Protein AF-A0A5Q4H4H6-F1 (afdb_monomer_lite)

Sequence (112 aa):
MKVAHGVGNQANGRFRVHVQILNPFNYKEFAGKTKDRMMYDQRLKAQRDYQWGLDSAREKGRQEGELLGKIRILQELLGDEPSTPENLDERTIGELSEILADLQQRLRSRDS

Radius of gyration: 36.33 Å; chains: 1; bounding box: 80×36×90 Å

Secondary structure (DSSP, 8-state):
-----------S-----------GGGHHHHHHHHHHHHHHHHHHHHHHHHHHHHHHHHHHHHHHHHHHHHHHHHHHHHTPPPPPHHHHHTS-HHHHHHHHHHHHHHHHHH--

pLDDT: mean 77.09, std 20.57, range [38.16, 97.19]

Structure (mmCIF, N/CA/C/O backbone):
data_AF-A0A5Q4H4H6-F1
#
_entry.id   AF-A0A5Q4H4H6-F1
#
loop_
_atom_site.group_PDB
_atom_site.id
_atom_site.type_symbol
_atom_site.label_atom_id
_atom_site.label_alt_id
_atom_site.label_comp_id
_atom_site.label_asym_id
_atom_site.label_entity_id
_atom_site.label_seq_id
_atom_site.pdbx_PDB_ins_code
_atom_site.Cartn_x
_atom_site.Cartn_y
_atom_site.Cartn_z
_atom_site.occupancy
_atom_site.B_iso_or_equiv
_atom_site.auth_seq_id
_atom_site.auth_comp_id
_atom_site.auth_asym_id
_atom_site.auth_atom_id
_atom_site.pdbx_PDB_model_num
ATOM 1 N N . MET A 1 1 ? 30.098 -23.672 -56.826 1.00 44.81 1 MET A N 1
ATOM 2 C CA . MET A 1 1 ? 31.476 -23.709 -56.287 1.00 44.81 1 MET A CA 1
ATOM 3 C C . MET A 1 1 ? 32.426 -23.906 -57.456 1.00 44.81 1 MET A C 1
ATOM 5 O O . MET A 1 1 ? 32.312 -24.918 -58.132 1.00 44.81 1 MET A O 1
ATOM 9 N N . LYS A 1 2 ? 33.287 -22.934 -57.765 1.00 38.31 2 LYS A N 1
ATOM 10 C CA . LYS A 1 2 ? 34.304 -23.078 -58.815 1.00 38.31 2 LYS A CA 1
ATOM 11 C C . LYS A 1 2 ? 35.605 -22.491 -58.275 1.00 38.31 2 LYS A C 1
ATOM 13 O O . LYS A 1 2 ? 35.697 -21.285 -58.078 1.00 38.31 2 LYS A O 1
ATOM 18 N N . VAL A 1 3 ? 36.553 -23.363 -57.954 1.00 43.59 3 VAL A N 1
ATOM 19 C CA . VAL A 1 3 ? 37.927 -23.007 -57.586 1.00 43.59 3 VAL A CA 1
ATOM 20 C C . VAL A 1 3 ? 38.733 -22.890 -58.876 1.00 43.59 3 VAL A C 1
ATOM 22 O O . VAL A 1 3 ? 38.855 -23.859 -59.620 1.00 43.59 3 VAL A O 1
ATOM 25 N N . ALA A 1 4 ? 39.237 -21.693 -59.171 1.00 40.59 4 ALA A N 1
ATOM 26 C CA . ALA A 1 4 ? 40.188 -21.483 -60.253 1.00 40.59 4 ALA A CA 1
ATOM 27 C C . ALA A 1 4 ? 41.604 -21.681 -59.696 1.00 40.59 4 ALA A C 1
ATOM 29 O O . ALA A 1 4 ? 42.082 -20.883 -58.891 1.00 40.59 4 ALA A O 1
ATOM 30 N N . HIS A 1 5 ? 42.253 -22.770 -60.107 1.00 42.94 5 HIS A N 1
ATOM 31 C CA . HIS A 1 5 ? 43.678 -22.995 -59.895 1.00 42.94 5 HIS A CA 1
ATOM 32 C C . HIS A 1 5 ? 44.464 -22.096 -60.859 1.00 42.94 5 HIS A C 1
ATOM 34 O O . HIS A 1 5 ? 44.405 -22.286 -62.072 1.00 42.94 5 HIS A O 1
ATOM 40 N N . GLY A 1 6 ? 45.183 -21.114 -60.316 1.00 38.91 6 GLY A N 1
ATOM 41 C CA . GLY A 1 6 ? 46.144 -20.288 -61.044 1.00 38.91 6 GLY A CA 1
ATOM 42 C C . GLY A 1 6 ? 47.564 -20.623 -60.598 1.00 38.91 6 GLY A C 1
ATOM 43 O O . GLY A 1 6 ? 47.923 -20.396 -59.446 1.00 38.91 6 GLY A O 1
ATOM 44 N N . VAL A 1 7 ? 48.343 -21.195 -61.514 1.00 48.03 7 VAL A N 1
ATOM 45 C CA . VAL A 1 7 ? 49.755 -21.571 -61.361 1.00 48.03 7 VAL A CA 1
ATOM 46 C C . VAL A 1 7 ? 50.621 -20.305 -61.287 1.00 48.03 7 VAL A C 1
ATOM 48 O O . VAL A 1 7 ? 50.524 -19.449 -62.163 1.00 48.03 7 VAL A O 1
ATOM 51 N N . GLY A 1 8 ? 51.473 -20.186 -60.262 1.00 38.16 8 GLY A N 1
ATOM 52 C CA . GLY A 1 8 ? 52.416 -19.075 -60.083 1.00 38.16 8 GLY A CA 1
ATOM 53 C C . GLY A 1 8 ? 53.841 -19.580 -59.845 1.00 38.16 8 GLY A C 1
ATOM 54 O O . GLY A 1 8 ? 54.100 -20.274 -58.866 1.00 38.16 8 GLY A O 1
ATOM 55 N N . ASN A 1 9 ? 54.736 -19.244 -60.775 1.00 44.50 9 ASN A N 1
ATOM 56 C CA . ASN A 1 9 ? 56.148 -19.625 -60.863 1.00 44.50 9 ASN A CA 1
ATOM 57 C C . ASN A 1 9 ? 56.973 -19.146 -59.645 1.00 44.50 9 ASN A C 1
ATOM 59 O O . ASN A 1 9 ? 56.889 -17.979 -59.261 1.00 44.50 9 ASN A O 1
ATOM 63 N N . GLN A 1 10 ? 57.779 -20.039 -59.057 1.00 46.78 10 GLN A N 1
ATOM 64 C CA . GLN A 1 10 ? 58.657 -19.738 -57.925 1.00 46.78 10 GLN A CA 1
ATOM 65 C C . GLN A 1 10 ? 60.022 -19.233 -58.402 1.00 46.78 10 GLN A C 1
ATOM 67 O O . GLN A 1 10 ? 60.858 -20.006 -58.860 1.00 46.78 10 GLN A O 1
ATOM 72 N N . ALA A 1 11 ? 60.285 -17.948 -58.183 1.00 46.84 11 ALA A N 1
ATOM 73 C CA . ALA A 1 11 ? 61.639 -17.434 -58.060 1.00 46.84 11 ALA A CA 1
ATOM 74 C C . ALA A 1 11 ? 61.721 -16.580 -56.789 1.00 46.84 11 ALA A C 1
ATOM 76 O O . ALA A 1 11 ? 61.012 -15.586 -56.646 1.00 46.84 11 ALA A O 1
ATOM 77 N N . ASN A 1 12 ? 62.617 -16.982 -55.887 1.00 40.84 12 ASN A N 1
ATOM 78 C CA . ASN A 1 12 ? 63.107 -16.222 -54.734 1.00 40.84 12 ASN A CA 1
ATOM 79 C C . ASN A 1 12 ? 62.158 -16.073 -53.527 1.00 40.84 12 ASN A C 1
ATOM 81 O O . ASN A 1 12 ? 61.629 -15.003 -53.242 1.00 40.84 12 ASN A O 1
ATOM 85 N N . GLY A 1 13 ? 62.039 -17.148 -52.740 1.00 47.81 13 GLY A N 1
ATOM 86 C CA . GLY A 1 13 ? 62.390 -17.146 -51.308 1.00 47.81 13 GLY A CA 1
ATOM 87 C C . GLY A 1 13 ? 61.823 -16.075 -50.362 1.00 47.81 13 GLY A C 1
ATOM 88 O O . GLY A 1 13 ? 62.455 -15.796 -49.345 1.00 47.81 13 GLY A O 1
ATOM 89 N N . ARG A 1 14 ? 60.662 -15.468 -50.630 1.00 41.16 14 ARG A N 1
ATOM 90 C CA . ARG A 1 14 ? 60.023 -14.528 -49.694 1.00 41.16 14 ARG A CA 1
ATOM 91 C C . ARG A 1 14 ? 58.532 -14.827 -49.589 1.00 41.16 14 ARG A C 1
ATOM 93 O O . ARG A 1 14 ? 57.739 -14.376 -50.411 1.00 41.16 14 ARG A O 1
ATOM 100 N N . PHE A 1 15 ? 58.150 -15.588 -48.561 1.00 41.34 15 PHE A N 1
ATOM 101 C CA . PHE A 1 15 ? 56.751 -15.785 -48.182 1.00 41.34 15 PHE A CA 1
ATOM 102 C C . PHE A 1 15 ? 56.135 -14.426 -47.821 1.00 41.34 15 PHE A C 1
ATOM 104 O O . PHE A 1 15 ? 56.250 -13.940 -46.698 1.00 41.34 15 PHE A O 1
ATOM 111 N N . ARG A 1 16 ? 55.485 -13.778 -48.789 1.00 39.78 16 ARG A N 1
ATOM 112 C CA . ARG A 1 16 ? 54.520 -12.719 -48.507 1.00 39.78 16 ARG A CA 1
ATOM 113 C C . ARG A 1 16 ? 53.273 -13.411 -47.980 1.00 39.78 16 ARG A C 1
ATOM 115 O O . ARG A 1 16 ? 52.544 -14.028 -48.750 1.00 39.78 16 ARG A O 1
AT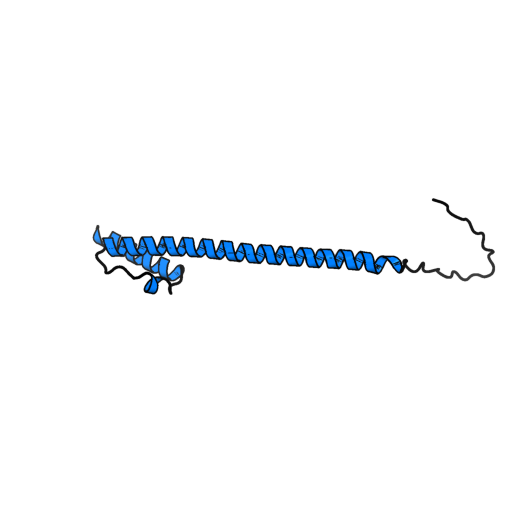OM 122 N N . VAL A 1 17 ? 53.041 -13.321 -46.673 1.00 46.59 17 VAL A N 1
ATOM 123 C CA . VAL A 1 17 ? 51.741 -13.654 -46.087 1.00 46.59 17 VAL A CA 1
ATOM 124 C C . VAL A 1 17 ? 50.739 -12.708 -46.737 1.00 46.59 17 VAL A C 1
ATOM 126 O O . VAL A 1 17 ? 50.690 -11.519 -46.420 1.00 46.59 17 VAL A O 1
ATOM 129 N N . HIS A 1 18 ? 50.002 -13.201 -47.728 1.00 41.12 18 HIS A N 1
ATOM 130 C CA . HIS A 1 18 ? 48.909 -12.450 -48.308 1.00 41.12 18 HIS A CA 1
ATOM 131 C C . HIS A 1 18 ? 47.799 -12.479 -47.260 1.00 41.12 18 HIS A C 1
ATOM 133 O O . HIS A 1 18 ? 47.022 -13.427 -47.183 1.00 41.12 18 HIS A O 1
ATOM 139 N N . VAL A 1 19 ? 47.796 -11.478 -46.376 1.00 48.09 19 VAL A N 1
ATOM 140 C CA . VAL A 1 19 ? 46.668 -11.212 -45.489 1.00 48.09 19 VAL A CA 1
ATOM 141 C C . VAL A 1 19 ? 45.479 -10.982 -46.410 1.00 48.09 19 VAL A C 1
ATOM 143 O O . VAL A 1 19 ? 45.382 -9.942 -47.061 1.00 48.09 19 VAL A O 1
ATOM 146 N N . GLN A 1 20 ? 44.614 -11.991 -46.528 1.00 46.19 20 GLN A N 1
ATOM 147 C CA . GLN A 1 20 ? 43.292 -11.814 -47.100 1.00 46.19 20 GLN A CA 1
ATOM 148 C C . GLN A 1 20 ? 42.589 -10.846 -46.163 1.00 46.19 20 GLN A C 1
ATOM 150 O O . GLN A 1 20 ? 42.171 -11.216 -45.067 1.00 46.19 20 GLN A O 1
ATOM 155 N N . ILE A 1 21 ? 42.571 -9.575 -46.556 1.00 49.19 21 ILE A N 1
ATOM 156 C CA . ILE A 1 21 ? 41.799 -8.541 -45.888 1.00 49.19 21 ILE A CA 1
ATOM 157 C C . ILE A 1 21 ? 40.382 -9.099 -45.820 1.00 49.19 21 ILE A C 1
ATOM 159 O O . ILE A 1 21 ? 39.749 -9.314 -46.855 1.00 49.19 21 ILE A O 1
ATOM 163 N N . LEU A 1 22 ? 39.937 -9.411 -44.600 1.00 51.41 22 LEU A N 1
ATOM 164 C CA . LEU A 1 22 ? 38.558 -9.763 -44.303 1.00 51.41 22 LEU A CA 1
ATOM 165 C C . LEU A 1 22 ? 37.673 -8.799 -45.083 1.00 51.41 22 LEU A C 1
ATOM 167 O O . LEU A 1 22 ? 37.801 -7.584 -44.942 1.00 51.41 22 LEU A O 1
ATOM 171 N N . ASN A 1 23 ? 36.856 -9.369 -45.964 1.00 46.34 23 ASN A N 1
ATOM 172 C CA . ASN A 1 23 ? 36.072 -8.642 -46.942 1.00 46.34 23 ASN A CA 1
ATOM 173 C C . ASN A 1 23 ? 35.379 -7.439 -46.259 1.00 46.34 23 ASN A C 1
ATOM 175 O O . ASN A 1 23 ? 34.521 -7.660 -45.397 1.00 46.34 23 ASN A O 1
ATOM 179 N N . PRO A 1 24 ? 35.715 -6.176 -46.593 1.00 50.78 24 PRO A N 1
ATOM 180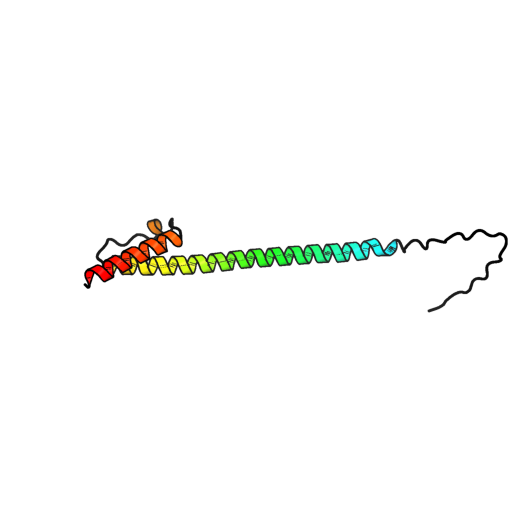 C CA . PRO A 1 24 ? 35.199 -4.993 -45.889 1.00 50.78 24 PRO A CA 1
ATOM 181 C C . PRO A 1 24 ? 33.679 -4.803 -46.049 1.00 50.78 24 PRO A C 1
ATOM 183 O O . PRO A 1 24 ? 33.079 -3.930 -45.424 1.00 50.78 24 PRO A O 1
ATOM 186 N N . PHE A 1 25 ? 33.036 -5.646 -46.859 1.00 51.28 25 PHE A N 1
ATOM 187 C CA . PHE A 1 25 ? 31.616 -5.591 -47.178 1.00 51.28 25 PHE A CA 1
ATOM 188 C C . PHE A 1 25 ? 30.677 -6.137 -46.093 1.00 51.28 25 PHE A C 1
ATOM 190 O O . PHE A 1 25 ? 29.480 -5.911 -46.212 1.00 51.28 25 PHE A O 1
ATOM 197 N N . ASN A 1 26 ? 31.158 -6.785 -45.022 1.00 54.03 26 ASN A N 1
ATOM 198 C CA . ASN A 1 26 ? 30.254 -7.341 -43.998 1.00 54.03 26 ASN A CA 1
ATOM 199 C C . ASN A 1 26 ? 30.232 -6.567 -42.661 1.00 54.03 26 ASN A C 1
ATOM 201 O O . ASN A 1 26 ? 29.436 -6.865 -41.779 1.00 54.03 26 ASN A O 1
ATOM 205 N N . TYR A 1 27 ? 31.045 -5.521 -42.466 1.00 54.03 27 TYR A N 1
ATOM 206 C CA . TYR A 1 27 ? 31.027 -4.809 -41.174 1.00 54.03 27 TYR A CA 1
ATOM 207 C C . TYR A 1 27 ? 29.683 -4.093 -40.918 1.00 54.03 27 TYR A C 1
ATOM 209 O O . TYR A 1 27 ? 29.195 -4.067 -39.789 1.00 54.03 27 TYR A O 1
ATOM 217 N N . LYS A 1 28 ? 29.064 -3.536 -41.971 1.00 53.94 28 LYS A N 1
ATOM 218 C CA . LYS A 1 28 ? 27.808 -2.773 -41.875 1.00 53.94 28 LYS A CA 1
ATOM 219 C C . LYS A 1 28 ? 26.613 -3.660 -41.540 1.00 53.94 28 LYS A C 1
ATOM 221 O O . LYS A 1 28 ? 25.768 -3.251 -40.752 1.00 53.94 28 LYS A O 1
ATOM 226 N N . GLU A 1 29 ? 26.562 -4.869 -42.095 1.00 56.81 29 GLU A N 1
ATOM 227 C CA . GLU A 1 29 ? 25.481 -5.822 -41.825 1.00 56.81 29 GLU A CA 1
ATOM 228 C C . GLU A 1 29 ? 25.573 -6.400 -40.406 1.00 56.81 29 GLU A C 1
ATOM 230 O O . GLU A 1 29 ? 24.556 -6.485 -39.718 1.00 56.81 29 GLU A O 1
ATOM 235 N N . PHE A 1 30 ? 26.775 -6.738 -39.923 1.00 52.16 30 PHE A N 1
ATOM 236 C CA . PHE A 1 30 ? 26.968 -7.187 -38.537 1.00 52.16 30 PHE A CA 1
ATOM 237 C C . PHE A 1 30 ? 26.718 -6.068 -37.515 1.00 52.16 30 PHE A C 1
ATOM 239 O O . PHE A 1 30 ? 26.058 -6.302 -36.499 1.00 52.16 30 PHE A O 1
ATOM 246 N N . ALA A 1 31 ? 27.186 -4.843 -37.781 1.00 58.72 31 ALA A N 1
ATOM 247 C CA . ALA A 1 31 ? 26.938 -3.690 -36.916 1.00 58.72 31 ALA A CA 1
ATOM 248 C C . ALA A 1 31 ? 25.455 -3.282 -36.910 1.00 58.72 31 ALA A C 1
ATOM 250 O O . ALA A 1 31 ? 24.923 -2.970 -35.848 1.00 58.72 31 ALA A O 1
ATOM 251 N N . GLY A 1 32 ? 24.779 -3.340 -38.064 1.00 61.34 32 GLY A N 1
ATOM 252 C CA . GLY A 1 32 ? 23.337 -3.115 -38.192 1.00 61.34 32 GLY A CA 1
ATOM 253 C C . GLY A 1 32 ? 22.535 -4.124 -37.378 1.00 61.34 32 GLY A C 1
ATOM 254 O O . GLY A 1 32 ? 21.807 -3.726 -36.480 1.00 61.34 32 GLY A O 1
ATOM 255 N N . LYS A 1 33 ? 22.783 -5.428 -37.562 1.00 62.56 33 LYS A N 1
ATOM 256 C CA . LYS A 1 33 ? 22.127 -6.494 -36.780 1.00 62.56 33 LYS A CA 1
ATOM 257 C C . LYS A 1 33 ? 22.372 -6.367 -35.273 1.00 62.56 33 LYS A C 1
ATOM 259 O O . LYS A 1 33 ? 21.467 -6.612 -34.480 1.00 62.56 33 LYS A O 1
ATOM 264 N N . THR A 1 34 ? 23.579 -5.968 -34.867 1.00 68.94 34 THR A N 1
ATOM 265 C CA . THR A 1 34 ? 23.904 -5.731 -33.449 1.00 68.94 34 THR A CA 1
ATOM 266 C C . THR A 1 34 ? 23.165 -4.507 -32.910 1.00 68.94 34 THR A C 1
ATOM 268 O O . THR A 1 34 ? 22.595 -4.567 -31.825 1.00 68.94 34 THR A O 1
ATOM 271 N N . LYS A 1 35 ? 23.124 -3.407 -33.670 1.00 71.25 35 LYS A N 1
ATOM 272 C CA . LYS A 1 35 ? 22.405 -2.184 -33.298 1.00 71.25 35 LYS A CA 1
ATOM 273 C C . LYS A 1 35 ? 20.896 -2.409 -33.241 1.00 71.25 35 LYS A C 1
ATOM 275 O O . LYS A 1 35 ? 20.279 -1.996 -32.269 1.00 71.25 35 LYS A O 1
ATOM 280 N N . ASP A 1 36 ? 20.324 -3.113 -34.209 1.00 76.06 36 ASP A N 1
ATOM 281 C CA . ASP A 1 36 ? 18.900 -3.451 -34.249 1.00 76.06 36 ASP A CA 1
ATOM 282 C C . ASP A 1 36 ? 18.508 -4.324 -33.055 1.00 76.06 36 ASP A C 1
ATOM 284 O O . ASP A 1 36 ? 17.502 -4.061 -32.397 1.00 76.06 36 ASP A O 1
ATOM 288 N N . ARG A 1 37 ? 19.352 -5.304 -32.706 1.00 78.81 37 ARG A N 1
ATOM 289 C CA . ARG A 1 37 ? 19.173 -6.115 -31.498 1.00 78.81 37 ARG A CA 1
ATOM 290 C C . ARG A 1 37 ? 19.248 -5.274 -30.225 1.00 78.81 37 ARG A C 1
ATOM 292 O O . ARG A 1 37 ? 18.377 -5.400 -29.377 1.00 78.81 37 ARG A O 1
ATOM 299 N N . MET A 1 38 ? 20.229 -4.376 -30.110 1.00 80.69 38 MET A N 1
ATOM 300 C CA . MET A 1 38 ? 20.342 -3.474 -28.956 1.00 80.69 38 MET A CA 1
ATOM 301 C C . MET A 1 38 ? 19.121 -2.561 -28.817 1.00 80.69 38 MET A C 1
ATOM 303 O O . MET A 1 38 ? 18.618 -2.385 -27.712 1.00 80.69 38 MET A O 1
ATOM 307 N N . MET A 1 39 ? 18.617 -2.005 -29.921 1.00 83.31 39 MET A N 1
ATOM 308 C CA . MET A 1 39 ? 17.418 -1.162 -29.898 1.00 83.31 39 MET A CA 1
ATOM 309 C C . MET A 1 39 ? 16.165 -1.966 -29.534 1.00 83.31 39 MET A C 1
ATOM 311 O O . MET A 1 39 ? 15.325 -1.487 -28.771 1.00 83.31 39 MET A O 1
ATOM 315 N N . TYR A 1 40 ? 16.045 -3.199 -30.034 1.00 82.88 40 TYR A N 1
ATOM 316 C CA . TYR A 1 40 ? 14.970 -4.115 -29.656 1.00 82.88 40 TYR A CA 1
ATOM 317 C C . TYR A 1 40 ? 15.017 -4.458 -28.161 1.00 82.88 40 TYR A C 1
ATOM 319 O O . TYR A 1 40 ? 14.009 -4.322 -27.468 1.00 82.88 40 TYR A O 1
ATOM 327 N N . ASP A 1 41 ? 16.192 -4.823 -27.646 1.00 89.12 41 ASP A N 1
ATOM 328 C CA . ASP A 1 41 ? 16.395 -5.167 -26.237 1.00 89.12 41 ASP A CA 1
ATOM 329 C C . ASP A 1 41 ? 16.116 -3.961 -25.323 1.00 89.12 41 ASP A C 1
ATOM 331 O O . ASP A 1 41 ? 15.456 -4.102 -24.291 1.00 89.12 41 ASP A O 1
ATOM 335 N N . GLN A 1 42 ? 16.538 -2.754 -25.724 1.00 92.56 42 GLN A N 1
ATOM 336 C CA . GLN A 1 42 ? 16.233 -1.512 -25.005 1.00 92.56 42 GLN A CA 1
ATOM 337 C C . GLN A 1 42 ? 14.730 -1.235 -24.952 1.00 92.56 42 GLN A C 1
ATOM 339 O O . GLN A 1 42 ? 14.203 -0.921 -23.883 1.00 92.56 42 GLN A O 1
ATOM 344 N N . ARG A 1 43 ? 14.022 -1.387 -26.077 1.00 92.06 43 ARG A N 1
ATOM 345 C CA . ARG A 1 43 ? 12.565 -1.217 -26.119 1.00 92.06 43 ARG A CA 1
ATOM 346 C C . ARG A 1 43 ? 11.861 -2.240 -25.232 1.00 92.06 43 ARG A C 1
ATOM 348 O O . ARG A 1 43 ? 10.955 -1.872 -24.488 1.00 92.06 43 ARG A O 1
ATOM 355 N N . LEU A 1 44 ? 12.278 -3.503 -25.293 1.00 93.00 44 LEU A N 1
ATOM 356 C CA . LEU A 1 44 ? 11.695 -4.570 -24.484 1.00 93.00 44 LEU A CA 1
ATOM 357 C C . LEU A 1 44 ? 11.920 -4.325 -22.986 1.00 93.00 44 LEU A C 1
ATOM 359 O O . LEU A 1 44 ? 11.003 -4.519 -22.189 1.00 93.00 44 LEU A O 1
ATOM 363 N N . LYS A 1 45 ? 13.114 -3.851 -22.605 1.00 95.38 45 LYS A N 1
ATOM 364 C CA . LYS A 1 45 ? 13.408 -3.432 -21.231 1.00 95.38 45 LYS A CA 1
ATOM 365 C C . LYS A 1 45 ? 12.499 -2.283 -20.802 1.00 95.38 45 LYS A C 1
ATOM 367 O O . LYS A 1 45 ? 11.855 -2.399 -19.770 1.00 95.38 45 LYS A O 1
ATOM 372 N N . ALA A 1 46 ? 12.391 -1.226 -21.607 1.00 93.44 46 ALA A N 1
ATOM 373 C CA . ALA A 1 46 ? 11.538 -0.080 -21.292 1.00 93.44 46 ALA A CA 1
ATOM 374 C C . ALA A 1 46 ? 10.063 -0.484 -21.123 1.00 93.44 46 ALA A C 1
ATOM 376 O O . ALA A 1 46 ? 9.400 -0.033 -20.194 1.00 93.44 46 ALA A O 1
ATOM 377 N N . GLN A 1 47 ? 9.559 -1.382 -21.976 1.00 95.38 47 GLN A N 1
ATOM 378 C CA . GLN A 1 47 ? 8.201 -1.910 -21.860 1.00 95.38 47 GLN A CA 1
ATOM 379 C C . GLN A 1 47 ? 8.005 -2.708 -20.565 1.00 95.38 47 GLN A C 1
ATOM 381 O O . GLN A 1 47 ? 6.975 -2.567 -19.908 1.00 95.38 47 GLN A O 1
ATOM 386 N N . ARG A 1 48 ? 8.987 -3.533 -20.186 1.00 94.81 48 ARG A N 1
ATOM 387 C CA . ARG A 1 48 ? 8.928 -4.307 -18.943 1.00 94.81 48 ARG A CA 1
ATOM 388 C C . ARG A 1 48 ? 9.011 -3.409 -17.714 1.00 94.81 48 ARG A C 1
ATOM 390 O O . ARG A 1 48 ? 8.241 -3.621 -16.790 1.00 94.81 48 ARG A O 1
ATOM 397 N N . ASP A 1 49 ? 9.892 -2.414 -17.720 1.00 96.56 49 ASP A N 1
ATOM 398 C CA . ASP A 1 49 ? 10.027 -1.453 -16.622 1.00 96.56 49 ASP A CA 1
ATOM 399 C C . ASP A 1 49 ? 8.727 -0.654 -16.438 1.00 96.56 49 ASP A C 1
ATOM 401 O O . ASP A 1 49 ? 8.258 -0.479 -15.315 1.00 96.56 49 ASP A O 1
ATOM 405 N N . TYR A 1 50 ? 8.095 -0.235 -17.541 1.00 94.69 50 TYR A N 1
ATOM 406 C CA . TYR A 1 50 ? 6.794 0.433 -17.506 1.00 94.69 50 TYR A CA 1
ATOM 407 C C . TYR A 1 50 ? 5.698 -0.471 -16.929 1.00 94.69 50 TYR A C 1
ATOM 409 O O . TYR A 1 50 ? 4.981 -0.062 -16.015 1.00 94.69 50 TYR A O 1
ATOM 417 N N . GLN A 1 51 ? 5.598 -1.713 -17.414 1.00 96.62 51 GLN A N 1
ATOM 418 C CA . GLN A 1 51 ? 4.621 -2.676 -16.905 1.00 96.62 51 GLN A CA 1
ATOM 419 C C . GLN A 1 51 ? 4.849 -2.975 -15.421 1.00 96.62 51 GLN A C 1
ATOM 421 O O . GLN A 1 51 ? 3.905 -2.968 -14.639 1.00 96.62 51 GLN A O 1
ATOM 426 N N . TRP A 1 52 ? 6.106 -3.167 -15.021 1.00 96.06 52 TRP A N 1
ATOM 427 C CA . TRP A 1 52 ? 6.473 -3.395 -13.629 1.00 96.06 52 TRP A CA 1
ATOM 428 C C . TRP A 1 52 ? 6.074 -2.216 -12.736 1.00 96.06 52 TRP A C 1
ATOM 430 O O . TRP A 1 52 ? 5.571 -2.425 -11.632 1.00 96.06 52 TRP A O 1
ATOM 440 N N . GLY A 1 53 ? 6.239 -0.980 -13.217 1.00 97.19 53 GLY A N 1
ATOM 441 C CA . GLY A 1 53 ? 5.779 0.219 -12.518 1.00 97.19 53 GLY A CA 1
ATOM 442 C C . GLY A 1 53 ? 4.260 0.252 -12.330 1.00 97.19 53 GLY A C 1
ATOM 443 O O . GLY A 1 53 ? 3.792 0.527 -11.226 1.00 97.19 53 GLY A O 1
ATOM 444 N N . LEU A 1 54 ? 3.491 -0.077 -13.374 1.00 96.56 54 LEU A N 1
ATOM 445 C CA . LEU A 1 54 ? 2.027 -0.156 -13.300 1.00 96.56 54 LEU A CA 1
ATOM 446 C C . LEU A 1 54 ? 1.553 -1.242 -12.331 1.00 96.56 54 LEU A C 1
ATOM 448 O O . LEU A 1 54 ? 0.683 -0.985 -11.500 1.00 96.56 54 LEU A O 1
ATOM 452 N N . ASP A 1 55 ? 2.137 -2.437 -12.415 1.00 96.38 55 ASP A N 1
ATOM 453 C CA . ASP A 1 55 ? 1.781 -3.556 -11.542 1.00 96.38 55 ASP A CA 1
ATOM 454 C C . ASP A 1 55 ? 2.116 -3.230 -10.083 1.00 96.38 55 ASP A C 1
ATOM 456 O O . ASP A 1 55 ? 1.298 -3.455 -9.193 1.00 96.38 55 ASP A O 1
ATOM 460 N N . SER A 1 56 ? 3.274 -2.608 -9.842 1.00 93.81 56 SER A N 1
ATOM 461 C CA . SER A 1 56 ? 3.679 -2.162 -8.506 1.00 93.81 56 SER A CA 1
ATOM 462 C C . SER A 1 56 ? 2.748 -1.083 -7.952 1.00 93.81 56 SER A C 1
ATOM 464 O O . SER A 1 56 ? 2.392 -1.134 -6.778 1.00 93.81 56 SER A O 1
ATOM 466 N N . ALA A 1 57 ? 2.331 -0.115 -8.773 1.00 94.06 57 ALA A N 1
ATOM 467 C CA . ALA A 1 57 ? 1.381 0.918 -8.359 1.00 94.06 57 ALA A CA 1
ATOM 468 C C . ALA A 1 57 ? 0.006 0.319 -8.031 1.00 94.06 57 ALA A C 1
ATOM 470 O O . ALA A 1 57 ? -0.599 0.671 -7.021 1.00 94.06 57 ALA A O 1
ATOM 471 N N . ARG A 1 58 ? -0.465 -0.630 -8.849 1.00 94.31 58 ARG A N 1
ATOM 472 C CA . ARG A 1 58 ? -1.725 -1.338 -8.613 1.00 94.31 58 ARG A CA 1
ATOM 473 C C . ARG A 1 58 ? -1.691 -2.146 -7.321 1.00 94.31 58 ARG A C 1
ATOM 475 O O . ARG A 1 58 ? -2.666 -2.127 -6.576 1.00 94.31 58 ARG A O 1
ATOM 482 N N . GLU A 1 59 ? -0.596 -2.856 -7.072 1.00 94.88 59 GLU A N 1
ATOM 483 C CA . GLU A 1 59 ? -0.432 -3.660 -5.863 1.00 94.88 59 GLU A CA 1
ATOM 484 C C . GLU A 1 59 ? -0.383 -2.778 -4.612 1.00 94.88 59 GLU A C 1
ATOM 486 O O . GLU A 1 59 ? -1.114 -3.034 -3.659 1.00 94.88 59 GLU A O 1
ATOM 491 N N . LYS A 1 60 ? 0.387 -1.682 -4.647 1.00 91.31 60 LYS A N 1
ATOM 492 C CA . LYS A 1 60 ? 0.421 -0.701 -3.553 1.00 91.31 60 LYS A CA 1
ATOM 493 C C . LYS A 1 60 ? -0.957 -0.117 -3.264 1.00 91.31 60 LYS A C 1
ATOM 495 O O . LYS A 1 60 ? -1.405 -0.199 -2.128 1.00 91.31 60 LYS A O 1
ATOM 500 N N . GLY A 1 61 ? -1.669 0.356 -4.288 1.00 91.75 61 GLY A N 1
ATOM 501 C CA . GLY A 1 61 ? -3.012 0.910 -4.105 1.00 91.75 61 GLY A CA 1
ATOM 502 C C . GLY A 1 61 ? -4.015 -0.114 -3.561 1.00 91.75 61 GLY A C 1
ATOM 503 O O . GLY A 1 61 ? -4.917 0.234 -2.802 1.00 91.75 61 GLY A O 1
ATOM 504 N N . ARG A 1 62 ? -3.849 -1.402 -3.894 1.00 92.12 62 ARG A N 1
ATOM 505 C CA . ARG A 1 62 ? -4.673 -2.475 -3.324 1.00 92.12 62 ARG A CA 1
ATOM 506 C C . ARG A 1 62 ? -4.382 -2.687 -1.837 1.00 92.12 62 ARG A C 1
ATOM 508 O O . ARG A 1 62 ? -5.326 -2.817 -1.062 1.00 92.12 62 ARG A O 1
ATOM 515 N N . GLN A 1 63 ? -3.105 -2.714 -1.454 1.00 93.88 63 GLN A N 1
ATOM 516 C CA . GLN A 1 63 ? -2.680 -2.862 -0.058 1.00 93.88 63 GLN A CA 1
ATOM 517 C C . GLN A 1 63 ? -3.109 -1.661 0.792 1.00 93.88 63 GLN A C 1
ATOM 519 O O . GLN A 1 63 ? -3.678 -1.848 1.864 1.00 93.88 63 GLN A O 1
ATOM 524 N N . GLU A 1 64 ? -2.901 -0.441 0.292 1.00 91.81 64 GLU A N 1
ATOM 525 C CA . GLU A 1 6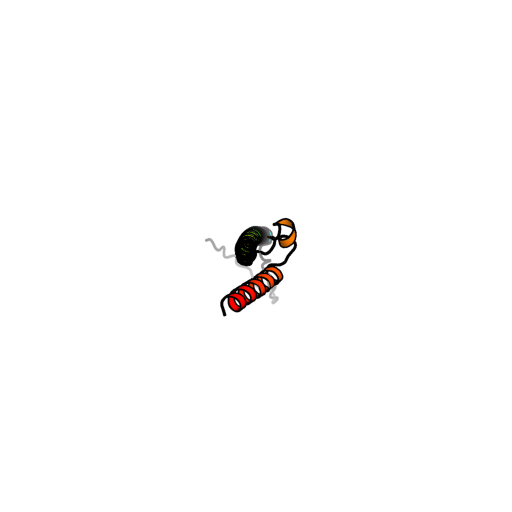4 ? -3.346 0.798 0.939 1.00 91.81 64 GLU A CA 1
ATOM 526 C C . GLU A 1 64 ? -4.863 0.776 1.147 1.00 91.81 64 GLU A C 1
ATOM 528 O O . GLU A 1 64 ? -5.326 0.881 2.281 1.00 91.81 64 GLU A O 1
ATOM 533 N N . GLY A 1 65 ? -5.647 0.514 0.095 1.00 91.81 65 GLY A N 1
ATOM 534 C CA . GLY A 1 65 ? -7.107 0.452 0.193 1.00 91.81 65 GLY A CA 1
ATOM 535 C C . GLY A 1 65 ? -7.621 -0.597 1.188 1.00 91.81 65 GLY A C 1
ATOM 536 O O . GLY A 1 65 ? -8.592 -0.349 1.905 1.00 91.81 65 GLY A O 1
ATOM 537 N N . GLU A 1 66 ? -6.964 -1.757 1.275 1.00 94.25 66 GLU A N 1
ATOM 538 C CA . GLU A 1 66 ? -7.308 -2.786 2.261 1.00 94.25 66 GLU A CA 1
ATOM 539 C C . GLU A 1 66 ? -7.039 -2.319 3.699 1.00 94.25 66 GLU A C 1
ATOM 541 O O . GLU A 1 66 ? -7.886 -2.511 4.577 1.00 94.25 66 GLU A O 1
ATOM 546 N N . LEU A 1 67 ? -5.883 -1.697 3.953 1.00 94.06 67 LEU A N 1
ATOM 547 C CA . LEU A 1 67 ? -5.536 -1.167 5.272 1.00 94.06 67 LEU A CA 1
ATOM 548 C C . LEU A 1 67 ? -6.485 -0.039 5.687 1.00 94.06 67 LEU A C 1
ATOM 550 O O . LEU A 1 67 ? -7.027 -0.087 6.790 1.00 94.06 67 LEU A O 1
ATOM 554 N N . LEU A 1 68 ? -6.752 0.915 4.790 1.00 92.06 68 LEU A N 1
ATOM 555 C CA . LEU A 1 68 ? -7.679 2.028 5.018 1.00 92.06 68 LEU A CA 1
ATOM 556 C C . LEU A 1 68 ? -9.075 1.534 5.404 1.00 92.06 68 LEU A C 1
ATOM 558 O O . LEU A 1 68 ? -9.652 1.989 6.394 1.00 92.06 68 LEU A O 1
ATOM 562 N N . GLY A 1 69 ? -9.603 0.559 4.657 1.00 92.25 69 GLY A N 1
ATOM 563 C CA . GLY A 1 69 ? -10.904 -0.036 4.949 1.00 92.25 69 GLY A CA 1
ATOM 564 C C . GLY A 1 69 ? -10.949 -0.685 6.333 1.00 92.25 69 GLY A C 1
ATOM 565 O O . GLY A 1 69 ? -11.894 -0.463 7.089 1.00 92.25 69 GLY A O 1
ATOM 566 N N . LYS A 1 70 ? -9.910 -1.445 6.701 1.00 94.75 70 LYS A N 1
ATOM 567 C CA . LYS A 1 70 ? -9.827 -2.085 8.023 1.00 94.75 70 LYS A CA 1
ATOM 568 C C . LYS A 1 70 ? -9.715 -1.067 9.157 1.00 94.75 70 LYS A C 1
ATOM 570 O O . LYS A 1 70 ? -10.413 -1.219 10.155 1.00 94.75 70 LYS A O 1
ATOM 575 N N . ILE A 1 71 ? -8.867 -0.047 9.010 1.00 94.44 71 ILE A N 1
ATOM 576 C CA . ILE A 1 71 ? -8.692 1.025 10.004 1.00 94.44 71 ILE A CA 1
ATOM 577 C C . ILE A 1 71 ? -10.032 1.702 10.276 1.00 94.44 71 ILE A C 1
ATOM 579 O O . ILE A 1 71 ? -10.447 1.789 11.429 1.00 94.44 71 ILE A O 1
ATOM 583 N N . ARG A 1 72 ? -10.739 2.104 9.216 1.00 92.50 72 ARG A N 1
ATOM 584 C CA . ARG A 1 72 ? -12.026 2.790 9.336 1.00 92.50 72 ARG A CA 1
ATOM 585 C C . ARG A 1 72 ? -13.072 1.939 10.051 1.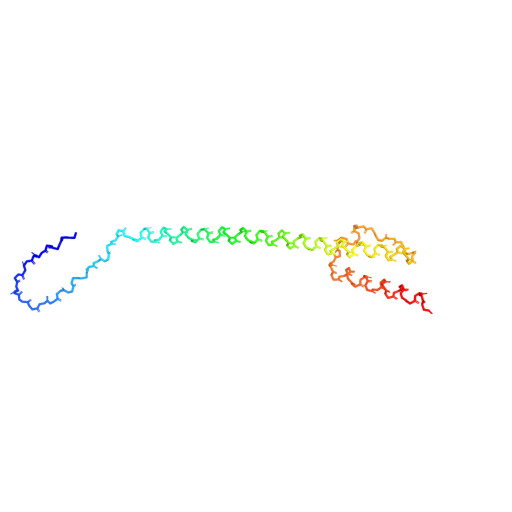00 92.50 72 ARG A C 1
ATOM 587 O O . ARG A 1 72 ? -13.710 2.418 10.981 1.00 92.50 72 ARG A O 1
ATOM 594 N N . ILE A 1 73 ? -13.193 0.663 9.677 1.00 93.88 73 ILE A N 1
ATOM 595 C CA . ILE A 1 73 ? -14.113 -0.272 10.343 1.00 93.88 73 ILE A CA 1
ATOM 596 C C . ILE A 1 73 ? -13.761 -0.415 11.830 1.00 93.88 73 ILE A C 1
ATOM 598 O O . ILE A 1 73 ? -14.651 -0.405 12.675 1.00 93.88 73 ILE A O 1
ATOM 602 N N . LEU A 1 74 ? -12.478 -0.540 12.180 1.00 94.19 74 LEU A N 1
ATOM 603 C CA . LEU A 1 74 ? -12.073 -0.672 13.582 1.00 94.19 74 LEU A CA 1
ATOM 604 C C . LEU A 1 74 ? -12.330 0.602 14.392 1.00 94.19 74 LEU A C 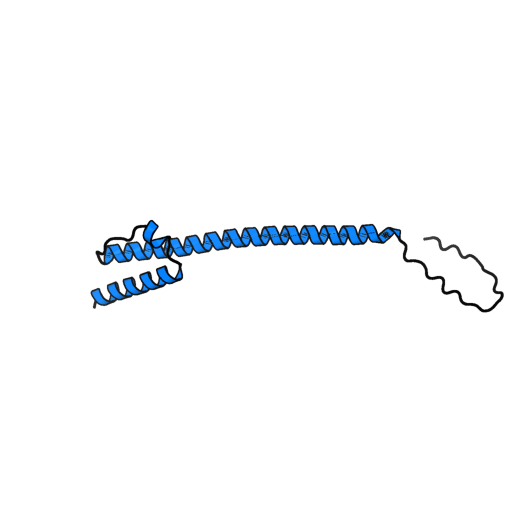1
ATOM 606 O O . LEU A 1 74 ? -12.762 0.495 15.536 1.00 94.19 74 LEU A O 1
ATOM 610 N N . GLN A 1 75 ? -12.106 1.784 13.815 1.00 93.94 75 GLN A N 1
ATOM 611 C CA . GLN A 1 75 ? -12.451 3.059 14.453 1.00 93.94 75 GLN A CA 1
ATOM 612 C C . GLN A 1 75 ? -13.954 3.144 14.733 1.00 93.94 75 GLN A C 1
ATOM 614 O O . GLN A 1 75 ? -14.347 3.421 15.864 1.00 93.94 75 GLN A O 1
ATOM 619 N N . GLU A 1 76 ? -14.790 2.797 13.749 1.00 93.19 76 GLU A N 1
ATOM 620 C CA . GLU A 1 76 ? -16.249 2.755 13.906 1.00 93.19 76 GLU A CA 1
ATOM 621 C C . GLU A 1 76 ? -16.681 1.773 15.012 1.00 93.19 76 GLU A C 1
ATOM 623 O O . GLU A 1 76 ? -17.518 2.112 15.849 1.00 93.19 76 GLU A O 1
ATOM 628 N N . LEU A 1 77 ? -16.078 0.579 15.080 1.00 93.19 77 LEU A N 1
ATOM 629 C CA . LEU A 1 77 ? -16.361 -0.410 16.132 1.00 93.19 77 LEU A CA 1
ATOM 630 C C . LEU A 1 77 ? -15.914 0.054 17.529 1.00 93.19 77 LEU A C 1
ATOM 632 O O . LEU A 1 77 ? -16.563 -0.256 18.536 1.00 93.19 77 LEU A O 1
ATOM 636 N N . LEU A 1 78 ? -14.806 0.792 17.607 1.00 92.75 78 LEU A N 1
ATOM 637 C CA . LEU A 1 78 ? -14.309 1.389 18.846 1.00 92.75 78 LEU A CA 1
ATOM 638 C C . LEU A 1 78 ? -15.119 2.618 19.282 1.00 92.75 78 LEU A C 1
ATOM 640 O O . LEU A 1 78 ? -15.069 2.969 20.459 1.00 92.75 78 LEU A O 1
ATOM 644 N N . GLY A 1 79 ? -15.911 3.204 18.380 1.00 90.81 79 GLY A N 1
ATOM 645 C CA . GLY A 1 79 ? -16.636 4.453 18.611 1.00 90.81 79 GLY A CA 1
ATOM 646 C C . GLY A 1 79 ? -15.753 5.698 18.488 1.00 90.81 79 GLY A C 1
ATOM 647 O O . GLY A 1 79 ? -16.141 6.759 18.974 1.00 90.81 79 GLY A O 1
ATOM 648 N N . ASP A 1 80 ? -14.579 5.565 17.865 1.00 88.62 80 ASP A N 1
ATOM 649 C CA . ASP A 1 80 ? -13.707 6.689 17.531 1.00 88.62 80 ASP A CA 1
ATOM 650 C C . ASP A 1 80 ? -14.278 7.453 16.320 1.00 88.62 80 ASP A C 1
ATOM 652 O O . ASP A 1 80 ? -15.012 6.901 15.496 1.00 88.62 80 ASP A O 1
ATOM 656 N N . GLU A 1 81 ? -13.912 8.728 16.177 1.00 84.31 81 GLU A N 1
ATOM 657 C CA . GLU A 1 81 ? -14.218 9.479 14.958 1.00 84.31 81 GLU A CA 1
ATOM 658 C C . GLU A 1 81 ? -13.439 8.873 13.771 1.00 84.31 81 GLU A C 1
ATOM 660 O O . GLU A 1 81 ? -12.210 8.750 13.850 1.00 84.31 81 GLU A O 1
ATOM 665 N N . PRO A 1 82 ? -14.115 8.455 12.682 1.00 80.38 82 PRO A N 1
ATOM 666 C CA . PRO A 1 82 ? -13.451 7.789 11.573 1.00 80.38 82 PRO A CA 1
ATOM 667 C C . PRO A 1 82 ? -12.515 8.763 10.862 1.00 80.38 82 PRO A C 1
ATOM 669 O O . PRO A 1 82 ? -12.907 9.868 10.482 1.00 80.38 82 PRO A O 1
ATOM 672 N N . SER A 1 83 ? -11.276 8.336 10.636 1.00 82.56 83 SER A N 1
ATOM 673 C CA . SER A 1 83 ? -10.317 9.126 9.872 1.00 82.56 83 SER A CA 1
ATOM 674 C C . SER A 1 83 ? -10.816 9.340 8.444 1.00 82.56 83 SER A C 1
ATOM 676 O O . SER A 1 83 ? -11.319 8.421 7.789 1.00 82.56 83 SER A O 1
ATOM 678 N N . THR A 1 84 ? -10.675 10.570 7.951 1.00 76.88 84 THR A N 1
ATOM 679 C CA . THR A 1 84 ? -11.005 10.884 6.560 1.00 76.88 84 THR A CA 1
ATOM 680 C C . THR A 1 84 ? -9.941 10.290 5.629 1.00 76.88 84 THR A C 1
ATOM 682 O O . THR A 1 84 ? -8.784 10.154 6.045 1.00 76.88 84 THR A O 1
ATOM 685 N N . PRO A 1 85 ? -10.300 9.915 4.388 1.00 69.94 85 PRO A N 1
ATOM 686 C CA . PRO A 1 85 ? -9.341 9.356 3.436 1.00 69.94 85 PRO A CA 1
ATOM 687 C C . PRO A 1 85 ? -8.141 10.286 3.223 1.00 69.94 85 PRO A C 1
ATOM 689 O O . PRO A 1 85 ? -7.012 9.819 3.233 1.00 69.94 85 PRO A O 1
ATOM 692 N N . GLU A 1 86 ? -8.345 11.604 3.210 1.00 72.31 86 GLU A N 1
ATOM 693 C CA . GLU A 1 86 ? -7.272 12.585 3.012 1.00 72.31 86 GLU A CA 1
ATOM 694 C C . GLU A 1 86 ? -6.212 12.550 4.127 1.00 72.31 86 GLU A C 1
ATOM 696 O O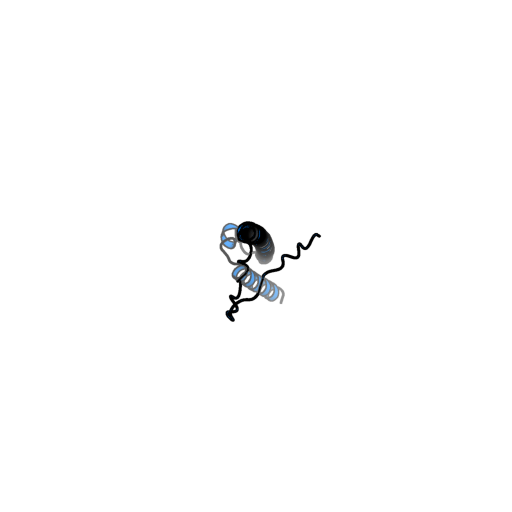 . GLU A 1 86 ? -5.035 12.771 3.867 1.00 72.31 86 GLU A O 1
ATOM 701 N N . ASN A 1 87 ? -6.604 12.241 5.369 1.00 73.75 87 ASN A N 1
ATOM 702 C CA . ASN A 1 87 ? -5.672 12.153 6.500 1.00 73.75 87 ASN A CA 1
ATOM 703 C C . ASN A 1 87 ? -4.835 10.865 6.493 1.00 73.75 87 ASN A C 1
ATOM 705 O O . ASN A 1 87 ? -3.794 10.794 7.153 1.00 73.75 87 ASN A O 1
ATOM 709 N N . LEU A 1 88 ? -5.310 9.831 5.799 1.00 73.75 88 LEU A N 1
ATOM 710 C CA . LEU A 1 88 ? -4.644 8.537 5.721 1.00 73.75 88 LEU A CA 1
ATOM 711 C C . LEU A 1 88 ? -3.928 8.323 4.379 1.00 73.75 88 LEU A C 1
ATOM 713 O O . LEU A 1 88 ? -2.974 7.555 4.343 1.00 73.75 88 LEU A O 1
ATOM 717 N N . ASP A 1 89 ? -4.319 9.033 3.318 1.00 73.31 89 ASP A N 1
ATOM 718 C CA . ASP A 1 89 ? -3.686 8.982 1.992 1.00 73.31 89 ASP A CA 1
ATOM 719 C C . ASP A 1 89 ? -2.245 9.528 2.006 1.00 73.31 89 ASP A C 1
ATOM 721 O O . ASP A 1 89 ? -1.418 9.138 1.184 1.00 73.31 89 ASP A O 1
ATOM 725 N N . GLU A 1 90 ? -1.909 10.405 2.959 1.00 81.12 90 GLU A N 1
ATOM 726 C CA . GLU A 1 90 ? -0.535 10.893 3.158 1.00 81.12 90 GLU A CA 1
ATOM 727 C C . GLU A 1 90 ? 0.361 9.892 3.912 1.00 81.12 90 GLU A C 1
ATOM 729 O O . GLU A 1 90 ? 1.576 10.091 4.002 1.00 81.12 90 GLU A O 1
ATOM 734 N N . ARG A 1 91 ? -0.215 8.816 4.466 1.00 86.12 91 ARG A N 1
ATOM 735 C CA . ARG A 1 91 ? 0.508 7.820 5.263 1.00 86.12 91 ARG A CA 1
ATOM 736 C C . ARG A 1 91 ? 1.070 6.715 4.389 1.00 86.12 91 ARG A C 1
ATOM 738 O O . ARG A 1 91 ? 0.445 6.217 3.459 1.00 86.12 91 ARG A O 1
ATOM 745 N N . THR A 1 92 ? 2.260 6.262 4.747 1.00 92.00 92 THR A N 1
ATOM 746 C CA . THR A 1 92 ? 2.870 5.086 4.134 1.00 92.00 92 THR A CA 1
ATOM 747 C C . THR A 1 92 ? 2.154 3.801 4.566 1.00 92.00 92 THR A C 1
ATOM 749 O O . THR A 1 92 ? 1.597 3.713 5.659 1.00 92.00 92 THR A O 1
ATOM 752 N N . ILE A 1 93 ? 2.252 2.743 3.750 1.00 91.38 93 ILE A N 1
ATOM 753 C CA . ILE A 1 93 ? 1.752 1.392 4.087 1.00 91.38 93 ILE A CA 1
ATOM 754 C C . ILE A 1 93 ? 2.252 0.915 5.465 1.00 91.38 93 ILE A C 1
ATOM 756 O O . ILE A 1 93 ? 1.524 0.232 6.189 1.00 91.38 93 ILE A O 1
ATOM 760 N N . GLY A 1 94 ? 3.485 1.279 5.839 1.00 93.25 94 GLY A N 1
ATOM 761 C CA . GLY A 1 94 ? 4.061 0.959 7.146 1.00 93.25 94 GLY A CA 1
ATOM 762 C C . GLY A 1 94 ? 3.306 1.629 8.293 1.00 93.25 94 GLY A C 1
ATOM 763 O O . GLY A 1 94 ? 2.836 0.939 9.192 1.00 93.25 94 GLY A O 1
ATOM 764 N N . GLU A 1 95 ? 3.104 2.945 8.215 1.00 93.69 95 GLU A N 1
ATOM 765 C CA . GLU A 1 95 ? 2.341 3.700 9.220 1.00 93.69 95 GLU A CA 1
ATOM 766 C C . GLU A 1 95 ? 0.889 3.213 9.318 1.00 93.69 95 GLU A C 1
ATOM 768 O O . GLU A 1 95 ? 0.368 3.030 10.416 1.00 93.69 95 GLU A O 1
ATOM 773 N N . LEU A 1 96 ? 0.238 2.932 8.183 1.00 94.12 96 LEU A N 1
ATOM 774 C CA . LEU A 1 96 ? -1.114 2.363 8.171 1.00 94.12 96 LEU A CA 1
ATOM 775 C C . LEU A 1 96 ? -1.161 0.995 8.869 1.00 94.12 96 LEU A C 1
ATOM 777 O O . LEU A 1 96 ? -2.113 0.690 9.586 1.00 94.12 96 LEU A O 1
ATOM 781 N N . SER A 1 97 ? -0.124 0.173 8.702 1.00 95.06 97 SER A N 1
ATOM 782 C CA . SER A 1 97 ? -0.025 -1.126 9.377 1.00 95.06 97 SER A CA 1
ATOM 783 C C . SER A 1 97 ? 0.154 -0.979 10.891 1.00 95.06 97 SER A C 1
ATOM 785 O O . SER A 1 97 ? -0.433 -1.751 11.650 1.00 95.06 97 SER A O 1
ATOM 787 N N . GLU A 1 98 ? 0.920 0.016 11.342 1.00 96.31 98 GLU A N 1
ATOM 788 C CA . GLU A 1 98 ? 1.089 0.326 12.767 1.00 96.31 98 GLU A CA 1
ATOM 789 C C . GLU A 1 98 ? -0.218 0.817 13.399 1.00 96.31 98 GLU A C 1
ATOM 791 O O . GLU A 1 98 ? -0.624 0.305 14.443 1.00 96.31 98 GLU A O 1
ATOM 796 N N . ILE A 1 99 ? -0.928 1.733 12.728 1.00 94.06 99 ILE A N 1
ATOM 797 C CA . ILE A 1 99 ? -2.252 2.209 13.159 1.00 94.06 99 ILE A CA 1
ATOM 798 C C . ILE A 1 99 ? -3.228 1.034 13.264 1.00 94.06 99 ILE A C 1
ATOM 800 O O . ILE A 1 99 ? -3.948 0.900 14.254 1.00 94.06 99 ILE A O 1
ATOM 804 N N . LEU A 1 100 ? -3.243 0.150 12.261 1.00 95.31 100 LEU A N 1
ATOM 805 C CA . LEU A 1 100 ? -4.099 -1.031 12.275 1.00 95.31 100 LEU A CA 1
ATOM 806 C C . LEU A 1 100 ? -3.796 -1.938 13.477 1.00 95.31 100 LEU A C 1
ATOM 808 O O . LEU A 1 100 ? -4.727 -2.422 14.123 1.00 95.31 100 LEU A O 1
ATOM 812 N N . ALA A 1 101 ? -2.517 -2.172 13.778 1.00 96.75 101 ALA A N 1
ATOM 813 C CA . ALA A 1 101 ? -2.101 -3.005 14.902 1.00 96.75 101 ALA A CA 1
ATOM 814 C C . ALA A 1 101 ? -2.527 -2.408 16.254 1.00 96.75 101 ALA A C 1
ATOM 816 O O . ALA A 1 101 ? -3.030 -3.140 17.110 1.00 96.75 101 ALA A O 1
ATOM 817 N N . ASP A 1 102 ? -2.392 -1.090 16.426 1.00 96.12 102 ASP A N 1
ATOM 818 C CA . ASP A 1 102 ? -2.845 -0.391 17.632 1.00 96.12 102 ASP A CA 1
ATOM 819 C C . ASP A 1 102 ? -4.365 -0.512 17.822 1.00 96.12 102 ASP A C 1
ATOM 821 O O . ASP A 1 102 ? -4.837 -0.941 18.879 1.00 96.12 102 ASP A O 1
ATOM 825 N N . LEU A 1 103 ? -5.148 -0.253 16.769 1.00 95.44 103 LEU A N 1
ATOM 826 C CA . LEU A 1 103 ? -6.609 -0.371 16.814 1.00 95.44 103 LEU A CA 1
ATOM 827 C C . LEU A 1 103 ? -7.066 -1.801 17.133 1.00 95.44 103 LEU A C 1
ATOM 829 O O . LEU A 1 103 ? -7.974 -2.002 17.942 1.00 95.44 103 LEU A O 1
ATOM 833 N N . GLN A 1 104 ? -6.418 -2.810 16.545 1.00 95.94 104 GLN A N 1
ATOM 834 C CA . GLN A 1 104 ? -6.691 -4.213 16.864 1.00 95.94 104 GLN A CA 1
ATOM 835 C C . GLN A 1 104 ? -6.386 -4.538 18.330 1.00 95.94 104 GLN A C 1
ATOM 837 O O . GLN A 1 104 ? -7.151 -5.266 18.968 1.00 95.94 104 GLN A O 1
ATOM 842 N N . GLN A 1 105 ? -5.290 -4.006 18.875 1.00 96.06 105 GLN A N 1
ATOM 843 C CA . GLN A 1 105 ? -4.930 -4.210 20.274 1.00 96.06 105 GLN A CA 1
ATOM 844 C C . GLN A 1 105 ? -5.935 -3.537 21.214 1.00 96.06 105 GLN A C 1
ATOM 846 O O . GLN A 1 105 ? -6.366 -4.157 22.186 1.00 96.06 105 GLN A O 1
ATOM 851 N N . ARG A 1 106 ? -6.357 -2.307 20.906 1.00 94.94 106 ARG A N 1
ATOM 852 C CA . ARG A 1 106 ? -7.391 -1.583 21.661 1.00 94.94 106 ARG A CA 1
ATOM 853 C C . ARG A 1 106 ? -8.710 -2.352 21.692 1.00 94.94 106 ARG A C 1
ATOM 855 O O . ARG A 1 106 ? -9.310 -2.465 22.758 1.00 94.94 106 ARG A O 1
ATOM 862 N N . LEU A 1 107 ? -9.130 -2.921 20.559 1.00 92.62 107 LEU A N 1
ATOM 863 C CA . LEU A 1 107 ? -10.356 -3.717 20.485 1.00 92.62 107 LEU A CA 1
ATOM 864 C C . LEU A 1 107 ? -10.267 -4.981 21.352 1.00 92.62 107 LEU A C 1
ATOM 866 O O . LEU A 1 107 ? -11.170 -5.244 22.137 1.00 92.62 107 LEU A O 1
ATOM 870 N N . ARG A 1 108 ? -9.150 -5.719 21.295 1.00 94.06 108 ARG A N 1
ATOM 871 C CA . ARG A 1 108 ? -8.950 -6.913 22.140 1.00 94.06 108 ARG A CA 1
ATOM 872 C C . ARG A 1 108 ? -8.977 -6.595 23.632 1.00 94.06 108 ARG A C 1
ATOM 874 O O . ARG A 1 108 ? -9.571 -7.343 24.401 1.00 94.06 108 ARG A O 1
ATOM 881 N N . SER A 1 109 ? -8.337 -5.499 24.032 1.00 92.62 109 SER A N 1
ATOM 882 C CA . SER A 1 109 ? -8.303 -5.066 25.432 1.00 92.62 109 SER A CA 1
ATOM 883 C C . SER A 1 109 ? -9.667 -4.603 25.953 1.00 92.62 109 SER A C 1
ATOM 885 O O . SER A 1 109 ? -9.843 -4.525 27.161 1.00 92.62 109 SER A O 1
ATOM 887 N N . ARG A 1 110 ? -10.616 -4.270 25.070 1.00 84.50 110 ARG A N 1
ATOM 888 C CA . ARG A 1 110 ? -11.980 -3.868 25.442 1.00 84.50 110 ARG A CA 1
ATOM 889 C C . ARG A 1 110 ? -12.880 -5.065 25.756 1.00 84.50 110 ARG A C 1
ATOM 891 O O . ARG A 1 110 ? -13.780 -4.932 26.578 1.00 84.50 110 ARG A O 1
ATOM 898 N N . ASP A 1 111 ? -12.643 -6.194 25.093 1.00 72.69 111 ASP A N 1
ATOM 899 C CA . ASP A 1 111 ? -13.428 -7.424 25.257 1.00 72.69 111 ASP A CA 1
ATOM 900 C C . ASP A 1 111 ? -12.906 -8.338 26.391 1.00 72.69 111 ASP A C 1
ATOM 902 O O . ASP A 1 111 ? -13.508 -9.381 26.651 1.00 72.69 111 ASP A O 1
ATOM 906 N N . SER A 1 112 ? -11.791 -7.978 27.047 1.00 67.81 112 SER A N 1
ATOM 907 C CA . SER A 1 112 ? -11.230 -8.677 28.225 1.00 67.81 112 SER A CA 1
ATOM 908 C C . SER A 1 112 ? -11.688 -8.052 29.537 1.00 67.81 112 SER A C 1
ATOM 910 O O . SER A 1 112 ? -11.961 -8.831 30.478 1.00 67.81 112 SER A O 1
#

Foldseek 3Di:
DDDDDDDDDDDDDDPPPPPPPPPPVCPCVVVVVVVVVVVVVVVVVVVVVVVVVVVVVVVQVVLLVVLLVLLQVLCVVVVHDGDDCVVSVPDHSVVSVVSNVVSVVVVVVVVD